Protein AF-A0A0B0EQ13-F1 (afdb_monomer)

Organism: NCBI:txid237368

pLDDT: mean 88.79, std 9.09, range [61.12, 97.0]

Secondary structure (DSSP, 8-state):
----SEEEE--SHHHHHHHHHHHHTT--EEEE--

Solvent-accessible surface area (backbone atoms only — not comparable to full-atom values): 2183 Å² total; per-residue (Å²): 134,89,86,58,80,42,80,42,81,41,77,50,77,69,38,52,52,50,51,54,53,38,50,75,71,70,45,45,70,43,79,44,77,120

Radius of gyration: 9.26 Å; Cα contacts (8 Å, |Δi|>4): 46; chains: 1; bounding box: 23×9×26 Å

Structure (mmCIF, N/CA/C/O backbone):
data_AF-A0A0B0EQ13-F1
#
_entry.id   AF-A0A0B0EQ13-F1
#
loop_
_atom_site.group_PDB
_atom_site.id
_atom_site.type_symbol
_atom_site.label_atom_id
_atom_site.label_alt_id
_atom_site.label_comp_id
_atom_site.label_asym_id
_atom_site.label_entity_id
_atom_site.label_seq_id
_atom_site.pdbx_PDB_ins_code
_atom_site.Cartn_x
_atom_site.Cartn_y
_atom_site.Cartn_z
_atom_site.occupancy
_atom_site.B_iso_or_equiv
_atom_site.auth_seq_id
_atom_site.auth_comp_id
_atom_site.auth_asym_id
_atom_site.auth_atom_id
_atom_site.pdbx_PDB_model_num
ATOM 1 N N . MET A 1 1 ? -5.485 8.843 19.545 1.00 63.81 1 MET A N 1
ATOM 2 C CA . MET A 1 1 ? -4.637 8.159 18.540 1.00 63.81 1 MET A CA 1
ATOM 3 C C . MET A 1 1 ? -5.432 8.015 17.251 1.00 63.81 1 MET A C 1
ATOM 5 O O . MET A 1 1 ? -6.580 7.599 17.338 1.00 63.81 1 MET A O 1
ATOM 9 N N . LYS A 1 2 ? -4.875 8.371 16.086 1.00 77.12 2 LYS A N 1
ATOM 10 C CA . LYS A 1 2 ? -5.525 8.083 14.795 1.00 77.12 2 LYS A CA 1
ATOM 11 C C . LYS A 1 2 ? -5.277 6.613 14.436 1.00 77.12 2 LYS A C 1
ATOM 13 O O . LYS A 1 2 ? -4.132 6.173 14.509 1.00 77.12 2 LYS A O 1
ATOM 18 N N . LYS A 1 3 ? -6.334 5.867 14.103 1.00 84.38 3 LYS A N 1
ATOM 19 C CA . LYS A 1 3 ? -6.222 4.524 13.516 1.00 84.38 3 LYS A CA 1
ATOM 20 C C . LYS A 1 3 ? -6.099 4.664 12.002 1.00 84.38 3 LYS A C 1
ATOM 22 O O . LYS A 1 3 ? -6.794 5.482 11.409 1.00 84.38 3 LYS A O 1
ATOM 27 N N . TYR A 1 4 ? -5.207 3.876 11.423 1.00 92.06 4 TYR A N 1
ATOM 28 C CA . TYR A 1 4 ? -5.038 3.728 9.984 1.00 92.06 4 TYR A CA 1
ATOM 29 C C . TYR A 1 4 ? -5.105 2.240 9.670 1.00 92.06 4 TYR A C 1
ATOM 31 O O . TYR A 1 4 ? -4.640 1.426 10.470 1.00 92.06 4 TYR A O 1
ATOM 39 N N . ASP A 1 5 ? -5.659 1.909 8.516 1.00 93.38 5 ASP A N 1
ATOM 40 C CA . ASP A 1 5 ? -5.777 0.534 8.037 1.00 93.38 5 ASP A CA 1
ATOM 41 C C . ASP A 1 5 ? -4.473 0.069 7.374 1.00 93.38 5 ASP A C 1
ATOM 43 O O . ASP A 1 5 ? -4.180 -1.123 7.329 1.00 93.38 5 ASP A O 1
ATOM 47 N N . LEU A 1 6 ? -3.663 1.016 6.881 1.00 91.19 6 LEU A N 1
ATOM 48 C CA . LEU A 1 6 ? -2.414 0.741 6.176 1.00 91.19 6 LEU A CA 1
ATOM 49 C C . LEU A 1 6 ? -1.341 1.792 6.497 1.00 91.19 6 LEU A C 1
ATOM 51 O O . LEU A 1 6 ? -1.598 2.997 6.454 1.00 91.19 6 LEU A O 1
ATOM 55 N N . LEU A 1 7 ? -0.113 1.336 6.764 1.00 93.00 7 LEU A N 1
ATOM 56 C CA . LEU A 1 7 ? 1.079 2.180 6.885 1.00 93.00 7 LEU A CA 1
ATOM 57 C C . LEU A 1 7 ? 2.013 1.928 5.698 1.00 93.00 7 LEU A C 1
ATOM 59 O O . LEU A 1 7 ? 2.465 0.804 5.492 1.00 93.00 7 LEU A O 1
ATOM 63 N N . ILE A 1 8 ? 2.341 2.983 4.955 1.00 92.88 8 ILE A N 1
ATOM 64 C CA . ILE A 1 8 ? 3.314 2.942 3.860 1.00 92.88 8 ILE A CA 1
ATOM 65 C C . ILE A 1 8 ? 4.612 3.595 4.331 1.00 92.88 8 ILE A C 1
ATOM 67 O O . ILE A 1 8 ? 4.620 4.755 4.755 1.00 92.88 8 ILE A O 1
ATOM 71 N N . ILE A 1 9 ? 5.710 2.844 4.234 1.00 90.94 9 ILE A N 1
ATOM 72 C CA . ILE A 1 9 ? 7.058 3.304 4.572 1.00 90.94 9 ILE A CA 1
ATOM 73 C C . ILE A 1 9 ? 7.836 3.482 3.266 1.00 90.94 9 ILE A C 1
ATOM 75 O O . ILE A 1 9 ? 8.135 2.509 2.577 1.00 90.94 9 ILE A O 1
ATOM 79 N N . GLY A 1 10 ? 8.141 4.739 2.930 1.00 83.56 10 GLY A N 1
ATOM 80 C CA . GLY A 1 10 ? 8.864 5.111 1.710 1.00 83.56 10 GLY A CA 1
ATOM 81 C C . GLY A 1 10 ? 8.000 5.843 0.676 1.00 83.56 10 GLY A C 1
ATOM 82 O O . GLY A 1 10 ? 6.863 5.474 0.386 1.00 83.56 10 GLY A O 1
ATOM 83 N N . GLY A 1 11 ? 8.552 6.923 0.112 1.00 86.06 11 GLY A N 1
ATOM 84 C CA . GLY A 1 11 ? 7.877 7.819 -0.840 1.00 86.06 11 GLY A CA 1
ATOM 85 C C . GLY A 1 11 ? 8.256 7.624 -2.307 1.00 86.06 11 GLY A C 1
ATOM 86 O O . GLY A 1 11 ? 8.017 8.521 -3.108 1.00 86.06 11 GLY A O 1
ATOM 87 N N . GLY A 1 12 ? 8.884 6.499 -2.655 1.00 90.44 12 GLY A N 1
ATOM 88 C CA . GLY A 1 12 ? 9.232 6.189 -4.043 1.00 90.44 12 GLY A CA 1
ATOM 89 C C . GLY A 1 12 ? 8.002 5.880 -4.913 1.00 90.44 12 GLY A C 1
ATOM 90 O O . GLY A 1 12 ? 6.884 5.798 -4.394 1.00 90.44 12 GLY A O 1
ATOM 91 N N . PRO A 1 13 ? 8.192 5.635 -6.223 1.00 93.19 13 PRO A N 1
ATOM 92 C CA . PRO A 1 13 ? 7.100 5.391 -7.171 1.00 93.19 13 PRO A CA 1
ATOM 93 C C . PRO A 1 13 ? 6.110 4.308 -6.712 1.00 93.19 13 PRO A C 1
ATOM 95 O O . PRO A 1 13 ? 4.901 4.493 -6.805 1.00 93.19 13 PRO A O 1
ATOM 98 N N . GLY A 1 14 ? 6.608 3.217 -6.116 1.00 92.62 14 GLY A N 1
ATOM 99 C CA . GLY A 1 14 ? 5.761 2.15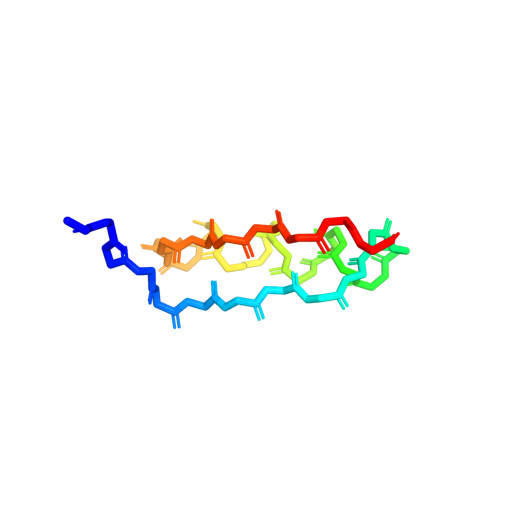7 -5.559 1.00 92.62 14 GLY A CA 1
ATOM 100 C C . GLY A 1 14 ? 4.932 2.591 -4.344 1.00 92.62 14 GLY A C 1
ATOM 101 O O . GLY A 1 14 ? 3.777 2.193 -4.220 1.00 92.62 14 GLY A O 1
ATOM 102 N N . GLY A 1 15 ? 5.479 3.451 -3.476 1.00 93.62 15 GLY A N 1
ATOM 103 C CA . GLY A 1 15 ? 4.772 3.956 -2.295 1.00 93.62 15 GLY A CA 1
ATOM 104 C C . GLY A 1 15 ? 3.605 4.871 -2.665 1.00 93.62 15 GLY A C 1
ATOM 105 O O . GLY A 1 15 ? 2.536 4.787 -2.063 1.00 93.62 15 GLY A O 1
ATOM 106 N N . TYR A 1 16 ? 3.778 5.689 -3.706 1.00 91.88 16 TYR A N 1
ATOM 107 C CA . TYR A 1 16 ? 2.715 6.558 -4.217 1.00 91.88 16 TYR A CA 1
ATOM 108 C C . TYR A 1 16 ? 1.597 5.754 -4.895 1.00 91.88 16 TYR A C 1
ATOM 110 O O . TYR A 1 16 ? 0.417 5.983 -4.630 1.00 91.88 16 TYR A O 1
ATOM 118 N N . VAL A 1 17 ? 1.960 4.757 -5.712 1.00 94.69 17 VAL A N 1
ATOM 119 C CA . VAL A 1 17 ? 0.993 3.851 -6.355 1.00 94.69 17 VAL A CA 1
ATOM 120 C C . VAL A 1 17 ? 0.191 3.068 -5.309 1.00 94.69 17 VAL A C 1
ATOM 122 O O . VAL A 1 17 ? -1.035 2.985 -5.414 1.00 94.69 17 VAL A O 1
ATOM 125 N N . ALA A 1 18 ? 0.850 2.552 -4.267 1.00 94.06 18 ALA A N 1
ATOM 126 C CA . ALA A 1 18 ? 0.183 1.857 -3.168 1.00 94.06 18 ALA A CA 1
ATOM 127 C C . ALA A 1 18 ? -0.785 2.774 -2.398 1.00 94.06 18 ALA A C 1
ATOM 129 O O . ALA A 1 18 ? -1.904 2.358 -2.095 1.00 94.06 18 ALA A O 1
ATOM 130 N N . ALA A 1 19 ? -0.401 4.030 -2.137 1.00 93.44 19 ALA A N 1
ATOM 131 C CA . ALA A 1 19 ? -1.255 5.003 -1.454 1.00 93.44 19 ALA A CA 1
ATOM 132 C C . ALA A 1 19 ? -2.519 5.330 -2.263 1.00 93.44 19 ALA A C 1
ATOM 134 O O . ALA A 1 19 ? -3.621 5.318 -1.714 1.00 93.44 19 ALA A O 1
ATOM 135 N N . ILE A 1 20 ? -2.374 5.557 -3.575 1.00 93.88 20 ILE A N 1
ATOM 136 C CA . ILE A 1 20 ? -3.507 5.820 -4.474 1.00 93.88 20 ILE A CA 1
ATOM 137 C C . ILE A 1 20 ? -4.455 4.620 -4.501 1.00 93.88 20 ILE A C 1
ATOM 139 O O . ILE A 1 20 ? -5.669 4.787 -4.377 1.00 93.88 20 ILE A O 1
ATOM 143 N N . LYS A 1 21 ? -3.919 3.401 -4.627 1.00 95.38 21 LYS A N 1
ATOM 144 C CA . LYS A 1 21 ? -4.747 2.193 -4.665 1.00 95.38 21 LYS A CA 1
ATOM 145 C C . LYS A 1 21 ? -5.500 1.976 -3.353 1.00 95.38 21 LYS A C 1
ATOM 147 O O . LYS A 1 21 ? -6.680 1.646 -3.379 1.00 95.38 21 LYS A O 1
ATOM 152 N N . ALA A 1 22 ? -4.843 2.192 -2.219 1.00 95.06 22 ALA A N 1
ATOM 153 C CA . ALA A 1 22 ? -5.473 2.065 -0.912 1.00 95.06 22 ALA A CA 1
ATOM 154 C C . ALA A 1 22 ? -6.572 3.124 -0.693 1.00 95.06 22 ALA A C 1
ATOM 156 O O . ALA A 1 22 ? -7.640 2.783 -0.189 1.00 95.06 22 ALA A O 1
ATOM 157 N N . ALA A 1 23 ? -6.383 4.358 -1.175 1.00 93.62 23 ALA A N 1
ATOM 158 C CA . ALA A 1 23 ? -7.429 5.383 -1.158 1.00 93.62 23 ALA A CA 1
ATOM 159 C C . ALA A 1 23 ? -8.646 5.005 -2.026 1.00 93.62 23 ALA A C 1
ATOM 161 O O . ALA A 1 23 ? -9.783 5.195 -1.604 1.00 93.62 23 ALA A O 1
ATOM 162 N N . GLN A 1 24 ? -8.428 4.409 -3.207 1.00 97.00 24 GLN A N 1
ATOM 163 C CA . GLN A 1 24 ? -9.514 3.904 -4.066 1.00 97.00 24 GLN A CA 1
ATOM 164 C C . GLN A 1 24 ? -10.318 2.775 -3.412 1.00 97.00 24 GLN A C 1
ATOM 166 O O . GLN A 1 24 ? -11.499 2.610 -3.704 1.00 97.00 24 GLN A O 1
ATOM 171 N N . LEU A 1 25 ? -9.682 1.998 -2.537 1.00 95.94 25 LEU A N 1
ATOM 172 C CA . LEU A 1 25 ? -10.326 0.946 -1.752 1.00 95.94 25 LEU A CA 1
ATOM 173 C C . LEU A 1 25 ? -10.983 1.482 -0.467 1.00 95.94 25 LEU A C 1
ATOM 175 O O . LEU A 1 25 ? -11.509 0.694 0.314 1.00 95.94 25 LEU A O 1
ATOM 179 N N . GLY A 1 26 ? -10.950 2.799 -0.232 1.00 95.00 26 GLY A N 1
ATOM 180 C CA . GLY A 1 26 ? -11.531 3.431 0.954 1.00 95.00 26 GLY A CA 1
ATOM 181 C C . GLY A 1 26 ? -10.741 3.201 2.245 1.00 95.00 26 GLY A C 1
ATOM 182 O O . GLY A 1 26 ? -11.278 3.415 3.328 1.00 95.00 26 GLY A O 1
ATOM 183 N N . LEU A 1 27 ? -9.481 2.766 2.151 1.00 95.75 27 LEU A N 1
ATOM 184 C CA . LEU A 1 27 ? -8.634 2.524 3.316 1.00 95.75 27 LEU A CA 1
ATOM 185 C C . LEU A 1 27 ? -8.053 3.836 3.847 1.00 95.75 27 LEU A C 1
ATOM 187 O O . LEU A 1 27 ? -7.598 4.695 3.084 1.00 95.75 27 LEU A O 1
ATOM 191 N N . SER A 1 28 ? -7.987 3.964 5.169 1.00 92.75 28 SER A N 1
ATOM 192 C CA . SER A 1 28 ? -7.273 5.059 5.825 1.00 92.75 28 SER A CA 1
ATOM 193 C C . SER A 1 28 ? -5.772 4.766 5.829 1.00 92.75 28 SER A C 1
ATOM 195 O O . SER A 1 28 ? -5.317 3.844 6.506 1.00 92.75 28 SER A O 1
ATOM 197 N N . VAL A 1 29 ? -4.983 5.559 5.100 1.00 92.44 29 VAL A N 1
ATOM 198 C CA . VAL A 1 29 ? -3.542 5.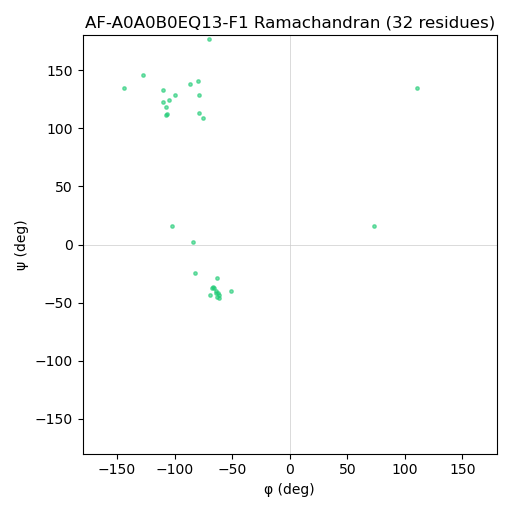318 4.903 1.00 92.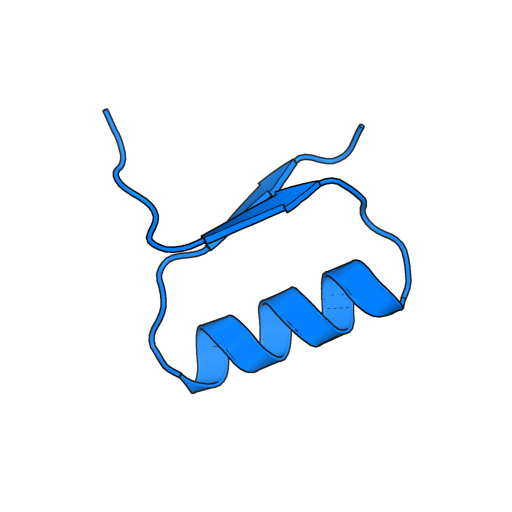44 29 VAL A CA 1
ATOM 199 C C . VAL A 1 29 ? -2.698 6.356 5.634 1.00 92.44 29 VAL A C 1
ATOM 201 O O . VAL A 1 29 ? -2.928 7.558 5.501 1.00 92.44 29 VAL A O 1
ATOM 204 N N . ALA A 1 30 ? -1.673 5.904 6.354 1.00 90.94 30 ALA A N 1
ATOM 205 C CA . ALA A 1 30 ? -0.589 6.757 6.827 1.00 90.94 30 ALA A CA 1
ATOM 206 C C . ALA A 1 30 ? 0.629 6.606 5.911 1.00 90.94 30 ALA A C 1
ATOM 208 O O . ALA A 1 30 ? 1.095 5.494 5.662 1.00 90.94 30 ALA A O 1
A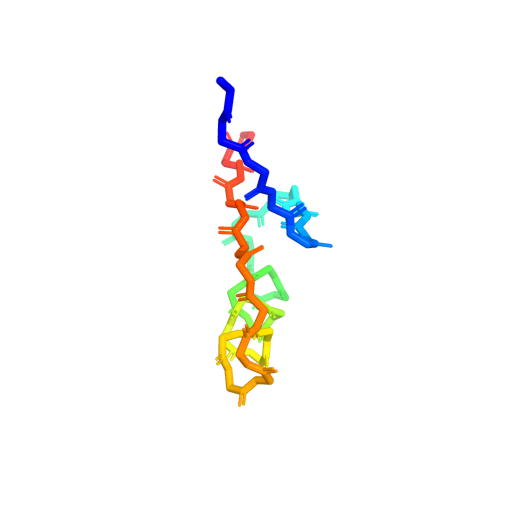TOM 209 N N . HIS A 1 31 ? 1.174 7.725 5.435 1.00 82.94 31 HIS A N 1
ATOM 210 C CA . HIS A 1 31 ? 2.422 7.747 4.677 1.00 82.94 31 HIS A CA 1
ATOM 211 C C . HIS A 1 31 ? 3.527 8.334 5.549 1.00 82.94 31 HIS A C 1
ATOM 213 O O . HIS A 1 31 ? 3.429 9.479 5.995 1.00 82.94 31 HIS A O 1
ATOM 219 N N . ARG A 1 32 ? 4.565 7.544 5.830 1.00 77.88 32 ARG A N 1
ATOM 220 C CA . ARG A 1 32 ? 5.757 8.027 6.527 1.00 77.88 32 ARG A CA 1
ATOM 221 C C . ARG A 1 32 ? 6.891 8.126 5.521 1.00 77.88 32 ARG A C 1
ATOM 223 O O . ARG A 1 32 ? 7.402 7.116 5.034 1.00 77.88 32 ARG A O 1
ATOM 230 N N . LYS A 1 33 ? 7.301 9.360 5.241 1.00 67.00 33 LYS A N 1
ATOM 231 C CA . LYS A 1 33 ? 8.557 9.630 4.551 1.00 67.00 33 LYS A CA 1
ATOM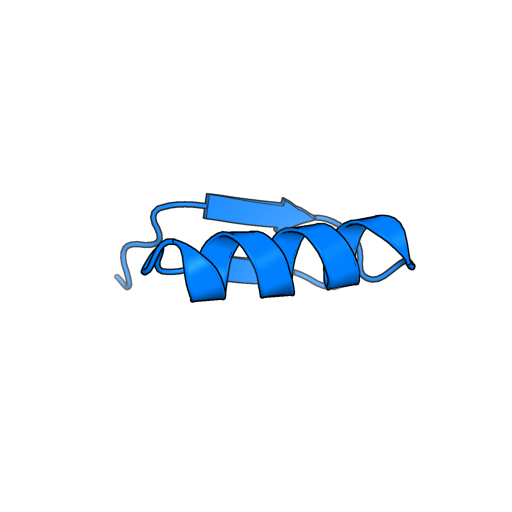 232 C C . LYS A 1 33 ? 9.687 9.403 5.558 1.00 67.00 33 LYS A C 1
ATOM 234 O O . LYS A 1 33 ? 9.771 10.117 6.556 1.00 67.00 33 LYS A O 1
ATOM 239 N N . GLY A 1 34 ? 10.440 8.327 5.347 1.00 61.12 34 GLY A N 1
ATOM 240 C CA . GLY A 1 34 ? 11.784 8.179 5.902 1.00 61.12 34 GLY A CA 1
ATOM 241 C C . GLY A 1 34 ? 12.767 9.021 5.109 1.00 61.12 34 GLY A C 1
ATOM 242 O O . GLY A 1 34 ? 12.484 9.252 3.908 1.00 61.12 34 GLY A O 1
#

Nearest PDB structures (foldseek):
  1m32-assembly3_E  TM=8.023E-01  e=7.407E-01  Salmonella enterica subsp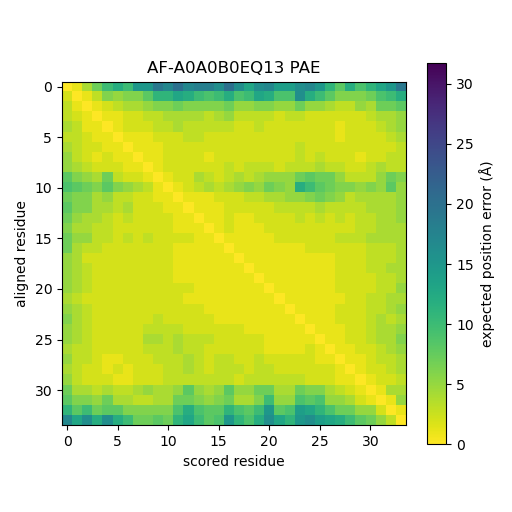. enterica serovar Typhimurium
  8oy0-assembly1_B  TM=5.730E-01  e=1.491E+00  Acinetobacter baumannii ATCC 17978
  8oy0-assembly1_C  TM=5.808E-01  e=1.716E+00  Acinetobacter baumannii ATCC 17978
  2an1-assembly3_A  TM=6.709E-01  e=3.003E+00  Salmonella enterica subsp. enterica serovar Typhimurium str. LT2
  8oy0-assembly1_D  TM=5.651E-01  e=2.116E+00  Acinetobacter baumannii ATCC 17978

Foldseek 3Di:
DDDWPEEQEADDPVSVVVVVVCVVVVTGYDYDDD

InterPro domains:
  IPR023753 FAD/NAD(P)-binding domain [PF07992] (4-30)
  IPR036188 FAD/NAD(P)-binding domain superfamily [G3DSA:3.50.50.60] (1-33)
  IPR036188 FAD/NAD(P)-binding domain superfamily [SSF51905] (1-30)

Mean predicted aligned error: 3.56 Å

Sequence (34 a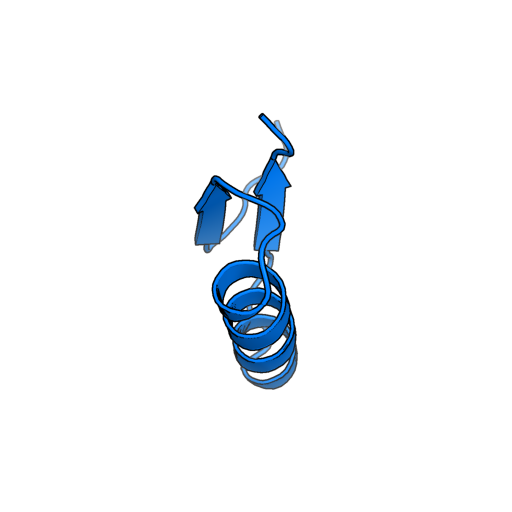a):
MKKYDLLIIGGGPGG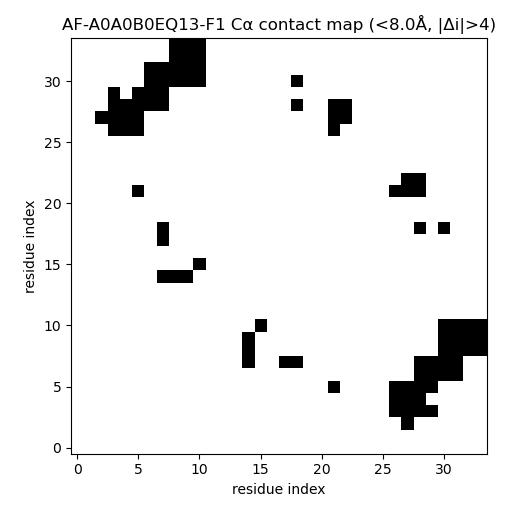YVAAIKAAQLGLSVAHRKG

=== Feature glossary ===
Feature key, reading from the visual/contextual features back to the raw sequence:

Rendered structure images. Structure images are PyMOL renders from six orthogonal camera directions. Cartoon representation draws helices as coils and strands as arrows; sticks shows the backbone as bonds; surface shows the solvent-excluded envelope. Rainbow coloring maps sequence position to hue (blue→red, N→C); chain coloring assigns a distinct color per polypeptide.

Contact-map, Ramachandran, and PAE plots. Three diagnostic plots accompany the record. The Cα contact map visualizes the tertiary structure as a 2D adjacency matrix (8 Å cutoff, sequence-local contacts suppressed). The Ramachandran plot shows the distribution of backbone (φ, ψ) torsions, with points in the α and β basins reflecting secondary structure content. The PAE plot shows AlphaFold's inter-residue confidence as a color matrix.

InterPro / GO / CATH / organism. The annotation block draws on four external resources. InterPro: which protein families and domains the sequence belongs to. GO: standardized terms for what the protein does, what process it participates in, and where in the cell it acts. CATH: which structural fold it has in the CATH hierarchy. Organism: the species of origin.

Nearest PDB structures. Structural nearest neighbors (via Foldseek easy-search vs the PDB). Reported per hit: target PDB id, E-value, and alignment TM-score. A TM-score above ~0.5 is the conventional threshold for 'same fold'.

Predicted aligned error. Predicted aligned error is AlphaFold's pairwise confidence. Unlike pLDDT (per-residue), PAE is per-residue-pair and captures whether two parts of the structure are correctly placed relative to each other. Units are ångströms of expected positional error.

Solvent-accessible surface area. SASA measures how much of the protein is reachable by solvent. It is computed by rolling a water-sized probe over the atomic surface and summing the exposed area (Å²). Per-residue SASA distinguishes core (buried, low SASA) from surface (exposed, high SASA) residues; total SASA is a whole-molecule size measure.

B-factor. Crystallographic B-factors measure how much each atom's electron density is smeared out, in Å². They rise in mobile loops and surface residues and fall in the buried interior. In AlphaFold models this column is repurposed to hold pLDDT instead.

pLDDT. For AlphaFold models, the B-factor field carries pLDDT — the model's own estimate of local accuracy on a 0–100 scale. Regions with pLDDT<50 should be treated as essentially unmodeled; they often correspond to intrinsically disordered segments.

Backbone torsions (φ/ψ). φ (phi) and ψ (psi) are the two rotatable backbone dihedrals per residue: φ is the C(i-1)–N–Cα–C torsion, ψ is the N–Cα–C–N(i+1) torsion, both in degrees on (−180°, 180°]. α-helical residues cluster near (−60°, −45°); β-strand residues near (−120°, +130°). A Ramachandran plot is simply a scatter of (φ, ψ) for every residue.

Radius of gyration, Cα contacts, bounding box. Radius of gyration (Rg) is the root-mean-square distance of Cα atoms from their centroid — a single number for overall size and compactness. A globular domain of N residues has Rg ≈ 2.2·N^0.38 Å; an extended or disordered chain has a much larger Rg. The Cα contact count is the number of residue pairs whose Cα atoms are within 8 Å and are more than four positions apart in sequence — a standard proxy for tertiary packing density. The bounding box is the smallest axis-aligned box enclosing all Cα atoms.

Secondary structure (3-state, P-SEA). Three-state secondary structure (P-SEA) collapses the eight DSSP c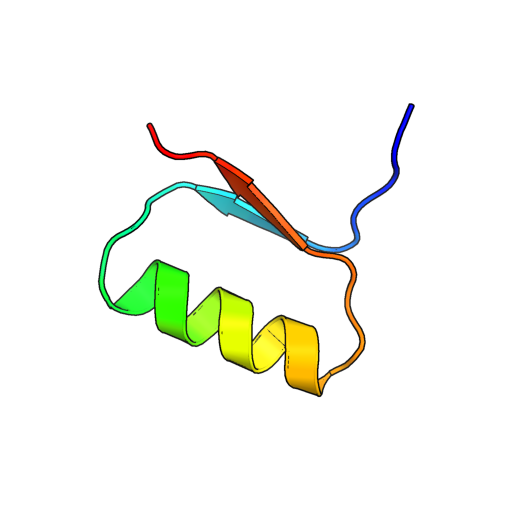lasses into helix (a), strand (b), and coil (c). P-SEA assigns these from Cα geometry alone — distances and angles — without requiring backbone oxygens, so it works on any Cα trace.

Secondary structure (8-state, DSSP). Secondary structure is the local, repeating backbone conformation. DSSP classifies it into eight states by reading the hydrogen-bond network: three helix types (H, G, I), two β types (E, B), two non-regular types (T, S), and unstructured coil (-).

Foldseek 3Di. The Foldseek 3Di string encodes local tertiary geometry as a 20-letter alphabet — one character per residue — derived from the relative positions of nearby Cα atoms. Unlike the amino-acid sequence, 3Di is a direct function of the 3D structure, so two proteins with the same fold have similar 3Di strings even at low sequence identity.

mmCIF coordinates. Structure coordinates are given as an mmCIF _atom_site loop: one row per atom with element, residue name, chain id, sequence number, and x/y/z position in Å. Only the four main-chain atoms per residue are included here; side chains are omitted to keep the record compact.

Sequence. This is the polypeptide sequence — one letter per residue, N-terminus first. Length ranges from a few dozen residues for small domains to over a thousand for large multi-domain proteins.